Protein AF-A0A972GIH9-F1 (afdb_monomer_lite)

pLDDT: mean 73.31, std 12.16, range [38.53, 94.0]

Foldseek 3Di:
DPDDDDDDDDDPDLLVLQVVVLVVCQVVVDAEEEDADEALPGNVVNNCVSCVVPYHYDYDLVRYWHQWDDDPNDTRHRVNSSVVSNVVSCPPPPDD

Sequence (96 aa):
MQQGLVNVDVQNEAMGMRNRMTHNVASVEVDELVFCSIISHMCIDTTTCATFDVADHSVISDACTTCSLIFDEYLVKAADTHVSLIATQARRLPQF

Secondary structure (DSSP, 8-state):
-----------SSGGGHHHHHHHHHHHHT-SEEEE--B-IIIIIHHHHHHHTTTSEEEE-GGG-B---EEETTEEE-HHHHHHHHHHHHGGGS---

Structure (mmCIF, N/CA/C/O backbone):
data_AF-A0A972GIH9-F1
#
_entry.id   AF-A0A972GIH9-F1
#
loop_
_atom_site.group_PDB
_atom_site.id
_atom_site.type_symbol
_atom_site.label_atom_id
_atom_site.label_alt_id
_atom_site.label_comp_id
_atom_site.label_asym_id
_atom_site.label_entity_id
_atom_site.label_seq_id
_atom_site.pdbx_PDB_ins_code
_atom_site.Cartn_x
_atom_site.Cartn_y
_atom_site.Cartn_z
_atom_site.occupancy
_atom_site.B_iso_or_equiv
_atom_site.auth_seq_id
_atom_site.auth_comp_id
_atom_site.auth_asym_id
_atom_site.auth_atom_id
_atom_site.pdbx_PDB_model_num
ATOM 1 N N . MET A 1 1 ? -15.471 18.758 24.826 1.00 38.53 1 MET A N 1
ATOM 2 C CA . MET A 1 1 ? -14.197 18.833 24.083 1.00 38.53 1 MET A CA 1
ATOM 3 C C . MET A 1 1 ? -13.614 17.433 24.080 1.00 38.53 1 MET A C 1
ATOM 5 O O . MET A 1 1 ? -13.134 16.997 25.116 1.00 38.53 1 MET A O 1
ATOM 9 N N . GLN A 1 2 ? -13.778 16.687 22.990 1.00 47.31 2 GLN A N 1
ATOM 10 C CA . GLN A 1 2 ? -13.182 15.357 22.854 1.00 47.31 2 GLN A CA 1
ATOM 11 C C . GLN A 1 2 ? -11.691 15.587 22.587 1.00 47.31 2 GLN A C 1
ATOM 13 O O . GLN A 1 2 ? -11.344 16.255 21.616 1.00 47.31 2 GLN A O 1
ATOM 18 N N . GLN A 1 3 ? -10.820 15.171 23.506 1.00 53.06 3 GLN A N 1
ATOM 19 C CA . GLN A 1 3 ? -9.383 15.256 23.269 1.00 53.06 3 GLN A CA 1
ATOM 20 C C . GLN A 1 3 ? -9.038 14.214 22.206 1.00 53.06 3 GLN A C 1
ATOM 22 O O . GLN A 1 3 ? -9.194 13.020 22.443 1.00 53.06 3 GLN A O 1
ATOM 27 N N . GLY A 1 4 ? -8.633 14.670 21.022 1.00 62.72 4 GLY A N 1
ATOM 28 C CA . GLY A 1 4 ? -8.065 13.786 20.014 1.00 62.72 4 GLY A CA 1
ATOM 29 C C . GLY A 1 4 ? -6.727 13.263 20.523 1.00 62.72 4 GLY A C 1
ATOM 30 O O . GLY A 1 4 ? -5.846 14.052 20.865 1.00 62.72 4 GLY A O 1
ATOM 31 N N . LEU A 1 5 ? -6.590 11.944 20.609 1.00 71.94 5 LEU A N 1
ATOM 32 C CA . LEU A 1 5 ? -5.322 11.301 20.918 1.00 71.94 5 LEU A CA 1
ATOM 33 C C . LEU A 1 5 ? -4.454 11.338 19.655 1.00 71.94 5 LEU A C 1
ATOM 35 O O . LEU A 1 5 ? -4.845 10.802 18.621 1.00 71.94 5 LEU A O 1
ATOM 39 N N . VAL A 1 6 ? -3.287 11.976 19.728 1.00 76.62 6 VAL A N 1
ATOM 40 C CA . VAL A 1 6 ? -2.302 11.960 18.640 1.00 76.62 6 VAL A CA 1
ATOM 41 C C . VAL A 1 6 ? -1.158 11.053 19.060 1.00 76.62 6 VAL A C 1
ATOM 43 O O . VAL A 1 6 ? -0.355 11.418 19.917 1.00 76.62 6 VAL A O 1
ATOM 46 N N . ASN A 1 7 ? -1.090 9.872 18.451 1.00 77.56 7 ASN A N 1
ATOM 47 C CA . ASN A 1 7 ? 0.018 8.942 18.630 1.00 77.56 7 ASN A CA 1
ATOM 48 C C . ASN A 1 7 ? 1.020 9.112 17.486 1.00 77.56 7 ASN A C 1
ATOM 50 O O . ASN A 1 7 ? 0.639 9.131 16.317 1.00 77.56 7 ASN A O 1
ATOM 54 N N . VAL A 1 8 ? 2.302 9.217 17.832 1.00 78.81 8 VAL A N 1
ATOM 55 C CA . VAL A 1 8 ? 3.408 9.255 16.870 1.00 78.81 8 VAL A CA 1
ATOM 56 C C . VAL A 1 8 ? 4.277 8.030 17.117 1.00 78.81 8 VAL A C 1
ATOM 58 O O . VAL A 1 8 ? 4.842 7.886 18.199 1.00 78.81 8 VAL A O 1
ATOM 61 N N . ASP A 1 9 ? 4.378 7.156 16.119 1.00 76.12 9 ASP A N 1
ATOM 62 C CA . ASP A 1 9 ? 5.270 5.994 16.136 1.00 76.12 9 ASP A CA 1
ATOM 63 C C . ASP A 1 9 ? 6.400 6.209 15.120 1.00 76.12 9 ASP A C 1
ATOM 65 O O . ASP A 1 9 ? 6.201 6.812 14.061 1.00 76.12 9 ASP A O 1
ATOM 69 N N . VAL A 1 10 ? 7.605 5.774 15.483 1.00 76.75 10 VAL A N 1
ATOM 70 C CA . VAL A 1 10 ? 8.807 5.902 14.658 1.00 76.75 10 VAL A CA 1
ATOM 71 C C . VAL A 1 10 ? 9.217 4.510 14.201 1.00 76.75 10 VAL A C 1
ATOM 73 O O . VAL A 1 10 ? 9.617 3.661 15.005 1.00 76.75 10 VAL A O 1
ATOM 76 N N . GLN A 1 11 ? 9.178 4.297 12.887 1.00 70.19 11 GLN A N 1
ATOM 77 C CA . GLN A 1 11 ? 9.526 3.032 12.254 1.00 70.19 11 GLN A CA 1
ATOM 78 C C . GLN A 1 11 ? 10.755 3.198 11.365 1.00 70.19 11 GLN A C 1
ATOM 80 O O . GLN A 1 11 ? 10.859 4.139 10.585 1.00 70.19 11 GLN A O 1
ATOM 85 N N . ASN A 1 12 ? 11.670 2.234 11.471 1.00 68.81 12 ASN A N 1
ATOM 86 C CA . ASN A 1 12 ? 12.896 2.171 10.674 1.00 68.81 12 ASN A CA 1
ATOM 87 C C . ASN A 1 12 ? 12.870 1.040 9.626 1.00 68.81 12 ASN A C 1
ATOM 89 O O . ASN A 1 12 ? 13.795 0.896 8.837 1.00 68.81 12 ASN A O 1
ATOM 93 N N . GLU A 1 13 ? 11.814 0.221 9.620 1.00 68.75 13 GLU A N 1
ATOM 94 C CA . GLU A 1 13 ? 11.644 -0.914 8.710 1.00 68.75 13 GLU A CA 1
ATOM 95 C C . GLU A 1 13 ? 10.186 -1.003 8.256 1.00 68.75 13 GLU A C 1
ATOM 97 O O . GLU A 1 13 ? 9.274 -0.967 9.086 1.00 68.75 13 GLU A O 1
ATOM 102 N N . ALA A 1 14 ? 9.960 -1.185 6.952 1.00 62.44 14 ALA A N 1
ATOM 103 C CA . ALA A 1 14 ? 8.618 -1.272 6.371 1.00 62.44 14 ALA A CA 1
ATOM 104 C C . ALA A 1 14 ? 7.780 -2.412 6.979 1.00 62.44 14 ALA A C 1
ATOM 106 O O . ALA A 1 14 ? 6.628 -2.225 7.356 1.00 62.44 14 ALA A O 1
ATOM 107 N N . MET A 1 15 ? 8.383 -3.595 7.154 1.00 57.56 15 MET A N 1
ATOM 108 C CA . MET A 1 15 ? 7.706 -4.756 7.747 1.00 57.56 15 MET A CA 1
ATOM 109 C C . MET A 1 15 ? 7.491 -4.637 9.262 1.00 57.56 15 MET A C 1
ATOM 111 O O . MET A 1 15 ? 6.654 -5.353 9.817 1.00 57.56 15 MET A O 1
ATOM 115 N N . GLY A 1 16 ? 8.182 -3.708 9.933 1.00 60.62 16 GLY A N 1
ATOM 116 C CA . GLY A 1 16 ? 7.966 -3.413 11.351 1.00 60.62 16 GLY A CA 1
ATOM 117 C C . GLY A 1 16 ? 6.557 -2.887 11.646 1.00 60.62 16 GLY A C 1
ATOM 118 O O . GLY A 1 16 ? 6.102 -2.961 12.790 1.00 60.62 16 GLY A O 1
ATOM 119 N N . MET A 1 17 ? 5.835 -2.415 10.622 1.00 64.75 17 MET A N 1
ATOM 120 C CA . MET A 1 17 ? 4.460 -1.936 10.759 1.00 64.75 17 MET A CA 1
ATOM 121 C C . MET A 1 17 ? 3.475 -3.055 11.118 1.00 64.75 17 MET A C 1
ATOM 123 O O . MET A 1 17 ? 2.520 -2.778 11.840 1.00 64.75 17 MET A O 1
ATOM 127 N N . ARG A 1 18 ? 3.711 -4.322 10.728 1.00 65.75 18 ARG A N 1
ATOM 128 C CA . ARG A 1 18 ? 2.695 -5.378 10.908 1.00 65.75 18 ARG A CA 1
ATOM 129 C C . ARG A 1 18 ? 2.337 -5.656 12.363 1.00 65.75 18 ARG A C 1
ATOM 131 O O . ARG A 1 18 ? 1.165 -5.675 12.719 1.00 65.75 18 ARG A O 1
ATOM 138 N N . ASN A 1 19 ? 3.339 -5.849 13.211 1.00 69.94 19 ASN A N 1
ATOM 139 C CA . ASN A 1 19 ? 3.102 -6.195 14.614 1.00 69.94 19 ASN A CA 1
ATOM 140 C C . ASN A 1 19 ? 2.870 -4.952 15.487 1.00 69.94 19 ASN A C 1
ATOM 142 O O . ASN A 1 19 ? 2.183 -5.034 16.499 1.00 69.94 19 ASN A O 1
ATOM 146 N N . ARG A 1 20 ? 3.446 -3.801 15.116 1.00 74.56 20 ARG A N 1
ATOM 147 C CA . ARG A 1 20 ? 3.308 -2.563 15.897 1.00 74.56 20 ARG A CA 1
ATOM 148 C C . ARG A 1 20 ? 1.977 -1.869 15.653 1.00 74.56 20 ARG A C 1
ATOM 150 O O . ARG A 1 20 ? 1.327 -1.480 16.613 1.00 74.56 20 ARG A O 1
ATOM 157 N N . MET A 1 21 ? 1.553 -1.751 14.392 1.00 74.19 21 MET A N 1
ATOM 158 C CA . MET A 1 21 ? 0.293 -1.083 14.069 1.00 74.19 21 MET A CA 1
ATOM 159 C C . MET A 1 21 ? -0.893 -1.852 14.648 1.00 74.19 21 MET A C 1
ATOM 161 O O . MET A 1 21 ? -1.737 -1.255 15.300 1.00 74.19 21 MET A O 1
ATOM 165 N N . THR A 1 22 ? -0.917 -3.178 14.492 1.00 74.12 22 THR A N 1
ATOM 166 C CA . THR A 1 22 ? -1.964 -4.030 15.080 1.00 74.12 22 THR A CA 1
ATOM 167 C C . THR A 1 22 ? -2.048 -3.875 16.592 1.00 74.12 22 THR A C 1
ATOM 169 O O . THR A 1 22 ? -3.138 -3.683 17.118 1.00 74.12 22 THR A O 1
ATOM 172 N N . HIS A 1 23 ? -0.909 -3.889 17.289 1.00 79.12 23 HIS A N 1
ATOM 173 C CA . HIS A 1 23 ? -0.867 -3.693 18.736 1.00 79.12 23 HIS A CA 1
ATOM 174 C C . HIS A 1 23 ? -1.363 -2.303 19.155 1.00 79.12 23 HIS A C 1
ATOM 176 O O . HIS A 1 23 ? -2.214 -2.194 20.035 1.00 79.12 23 HIS A O 1
ATOM 182 N N . ASN A 1 24 ? -0.866 -1.247 18.506 1.00 80.19 24 ASN A N 1
ATOM 183 C CA . ASN A 1 24 ? -1.234 0.130 18.825 1.00 80.19 24 ASN A CA 1
ATOM 184 C C . ASN A 1 24 ? -2.726 0.382 18.570 1.00 80.19 24 ASN A C 1
ATOM 186 O O . ASN A 1 24 ? -3.406 0.917 19.442 1.00 80.19 24 ASN A O 1
ATOM 190 N N . VAL A 1 25 ? -3.248 -0.045 17.416 1.00 75.56 25 VAL A N 1
ATOM 191 C CA . VAL A 1 25 ? -4.671 0.090 17.061 1.00 75.56 25 VAL A CA 1
ATOM 192 C C . VAL A 1 25 ? -5.546 -0.716 18.023 1.00 75.56 25 VAL A C 1
ATOM 194 O O . VAL A 1 25 ? -6.522 -0.179 18.541 1.00 75.56 25 VAL A O 1
ATOM 197 N N . ALA A 1 26 ? -5.169 -1.960 18.343 1.00 76.88 26 ALA A N 1
ATOM 198 C CA . ALA A 1 26 ? -5.916 -2.789 19.289 1.00 76.88 26 ALA A CA 1
ATOM 199 C C . ALA A 1 26 ? -5.933 -2.201 20.710 1.00 76.88 26 ALA A C 1
ATOM 201 O O . ALA A 1 26 ? -6.915 -2.360 21.425 1.00 76.88 26 ALA A O 1
ATOM 202 N N . SER A 1 27 ? -4.873 -1.499 21.128 1.00 77.81 27 SER A N 1
ATOM 203 C CA . SER A 1 27 ? -4.814 -0.877 22.460 1.00 77.81 27 SER A CA 1
ATOM 204 C C . SER A 1 27 ? -5.698 0.363 22.629 1.00 77.81 27 SER A C 1
ATOM 206 O O . SER A 1 27 ? -5.921 0.792 23.760 1.00 77.81 27 SER A O 1
ATOM 208 N N . VAL A 1 28 ? -6.185 0.941 21.527 1.00 78.06 28 VAL A N 1
ATOM 209 C CA . VAL A 1 28 ? -6.988 2.176 21.524 1.00 78.06 28 VAL A CA 1
ATOM 210 C C . VAL A 1 28 ? -8.438 1.913 21.079 1.00 78.06 28 VAL A C 1
ATOM 212 O O . VAL A 1 28 ? -9.227 2.848 21.059 1.00 78.06 28 VAL A O 1
ATOM 215 N N . GLU A 1 29 ? -8.803 0.656 20.776 1.00 74.56 29 GLU A N 1
ATOM 216 C CA . GLU A 1 29 ? -10.149 0.243 20.323 1.00 74.56 29 GLU A CA 1
ATOM 217 C C . GLU A 1 29 ? -10.687 1.137 19.188 1.00 74.56 29 GLU A C 1
ATOM 219 O O . GLU A 1 29 ? -11.714 1.798 19.313 1.00 74.56 29 GLU A O 1
ATOM 224 N N . VAL A 1 30 ? -9.944 1.214 18.080 1.00 76.25 30 VAL A N 1
ATOM 225 C CA . VAL A 1 30 ? -10.324 2.038 16.922 1.00 76.25 30 VAL A CA 1
ATOM 226 C C . VAL A 1 30 ? -11.253 1.256 15.993 1.00 76.25 30 VAL A C 1
ATOM 228 O O . VAL A 1 30 ? -10.850 0.224 15.464 1.00 76.25 30 VAL A O 1
ATOM 231 N N . ASP A 1 31 ? -12.454 1.783 15.745 1.00 71.69 31 ASP A N 1
ATOM 232 C CA . ASP A 1 31 ? -13.441 1.157 14.852 1.00 71.69 31 ASP A CA 1
ATOM 233 C C . ASP A 1 31 ? -13.129 1.371 13.357 1.00 71.69 31 ASP A C 1
ATOM 235 O O . ASP A 1 31 ? -13.330 0.472 12.542 1.00 71.69 31 ASP A O 1
ATOM 239 N N . GLU A 1 32 ? -12.619 2.553 12.988 1.00 74.69 32 GLU A N 1
ATOM 240 C CA . GLU A 1 32 ? -12.361 2.941 11.595 1.00 74.69 32 GLU A CA 1
ATOM 241 C C . GLU A 1 32 ? -10.992 3.620 11.439 1.00 74.69 32 GLU A C 1
ATOM 243 O O . GLU A 1 32 ? -10.654 4.571 12.151 1.00 74.69 32 GLU A O 1
ATOM 248 N N . LEU A 1 33 ? -10.202 3.149 10.471 1.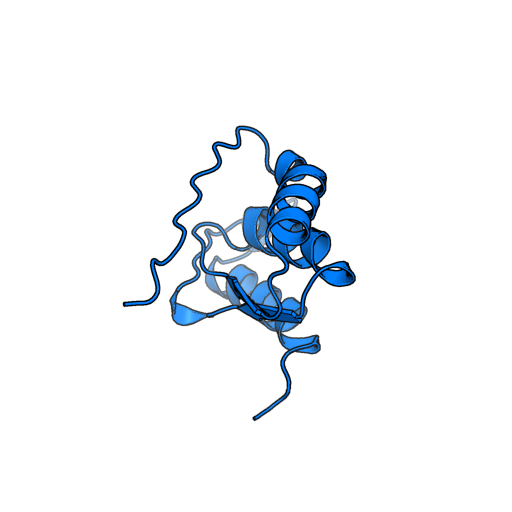00 76.62 33 LEU A N 1
ATOM 249 C CA . LEU A 1 33 ? -8.897 3.703 10.116 1.00 76.62 33 LEU A CA 1
ATOM 250 C C . LEU A 1 33 ? -8.928 4.362 8.736 1.00 76.62 33 LEU A C 1
ATOM 252 O O . LEU A 1 33 ? -9.339 3.767 7.743 1.00 76.62 33 LEU A O 1
ATOM 256 N N . VAL A 1 34 ? -8.391 5.575 8.647 1.00 78.56 34 VAL A N 1
ATOM 257 C CA . VAL A 1 34 ? -8.211 6.279 7.374 1.00 78.56 34 VAL A CA 1
ATOM 258 C C . VAL A 1 34 ? -6.720 6.433 7.103 1.00 78.56 34 VAL A C 1
ATOM 260 O O . VAL A 1 34 ? -6.010 7.110 7.849 1.00 78.56 34 VAL A O 1
ATOM 263 N N . PHE A 1 35 ? -6.230 5.805 6.035 1.00 76.12 35 PHE A N 1
ATOM 264 C CA . PHE A 1 35 ? -4.817 5.839 5.666 1.00 76.12 35 PHE A CA 1
ATOM 265 C C . PHE A 1 35 ? -4.506 6.916 4.620 1.00 76.12 35 PHE A C 1
ATOM 267 O O . PHE A 1 35 ? -5.206 7.081 3.619 1.00 76.12 35 PHE A O 1
ATOM 274 N N . CYS A 1 36 ? -3.381 7.598 4.839 1.00 72.62 36 CYS A N 1
ATOM 275 C CA . CYS A 1 36 ? -2.738 8.537 3.924 1.00 72.62 36 CYS A CA 1
ATOM 276 C C . CYS A 1 36 ? -1.216 8.353 4.045 1.00 72.62 36 CYS A C 1
ATOM 278 O O . CYS A 1 36 ? -0.707 8.217 5.162 1.00 72.62 36 CYS A O 1
ATOM 280 N N . SER A 1 37 ? -0.473 8.294 2.933 1.00 67.94 37 SER A N 1
ATOM 281 C CA . SER A 1 37 ? 0.990 8.157 2.999 1.00 67.94 37 SER A CA 1
ATOM 282 C C . SER A 1 37 ? 1.737 8.594 1.733 1.00 67.94 37 SER A C 1
ATOM 284 O O . SER A 1 37 ? 1.173 8.744 0.649 1.00 67.94 37 SER A O 1
ATOM 286 N N . ILE A 1 38 ? 3.060 8.733 1.873 1.00 58.78 38 ILE A N 1
ATOM 287 C CA . ILE A 1 38 ? 4.002 8.935 0.771 1.00 58.78 38 ILE A CA 1
ATOM 288 C C . ILE A 1 38 ? 4.794 7.630 0.571 1.00 58.78 38 ILE A C 1
ATOM 290 O O . ILE A 1 38 ? 5.394 7.109 1.509 1.00 58.78 38 ILE A O 1
ATOM 294 N N . ILE A 1 39 ? 4.796 7.133 -0.674 1.00 65.75 39 ILE A N 1
ATOM 295 C CA . ILE A 1 39 ? 5.196 5.792 -1.151 1.00 65.75 39 ILE A CA 1
ATOM 296 C C . ILE A 1 39 ? 4.144 4.716 -0.850 1.00 65.75 39 ILE A C 1
ATOM 298 O O . ILE A 1 39 ? 4.301 3.854 0.019 1.00 65.75 39 ILE A O 1
ATOM 302 N N . SER A 1 40 ? 3.085 4.724 -1.661 1.00 58.69 40 SER A N 1
ATOM 303 C CA . SER A 1 40 ? 1.961 3.795 -1.528 1.00 58.69 40 SER A CA 1
ATOM 304 C C . SER A 1 40 ? 2.381 2.313 -1.560 1.00 58.69 40 SER A C 1
ATOM 306 O O . SER A 1 40 ? 1.909 1.541 -0.731 1.00 58.69 40 SER A O 1
ATOM 308 N N . HIS A 1 41 ? 3.323 1.939 -2.443 1.00 60.56 41 HIS A N 1
ATOM 309 C CA . HIS A 1 41 ? 3.764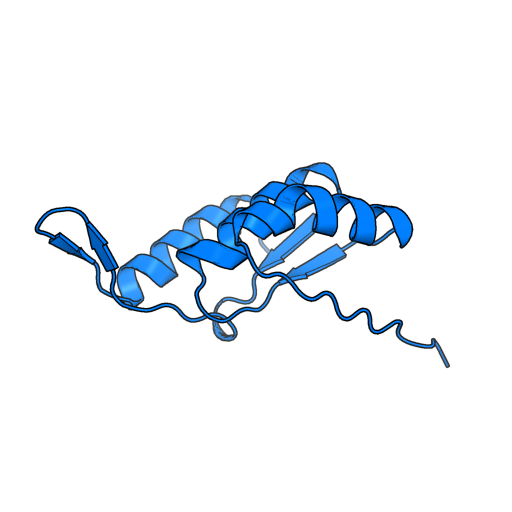 0.550 -2.693 1.00 60.56 41 HIS A CA 1
ATOM 310 C C . HIS A 1 41 ? 4.352 -0.184 -1.480 1.00 60.56 41 HIS A C 1
ATOM 312 O O . HIS A 1 41 ? 4.268 -1.404 -1.425 1.00 60.56 41 HIS A O 1
ATOM 318 N N . MET A 1 42 ? 4.929 0.529 -0.510 1.00 62.06 42 MET A N 1
ATOM 319 C CA . MET A 1 42 ? 5.645 -0.112 0.596 1.00 62.06 42 MET A CA 1
ATOM 320 C C . MET A 1 42 ? 4.914 0.059 1.927 1.00 62.06 42 MET A C 1
ATOM 322 O O . MET A 1 42 ? 4.678 -0.918 2.633 1.00 62.06 42 MET A O 1
ATOM 326 N N . CYS A 1 43 ? 4.530 1.290 2.271 1.00 65.38 43 CYS A N 1
ATOM 327 C CA . CYS A 1 43 ? 3.968 1.575 3.590 1.00 65.38 43 CYS A CA 1
ATOM 328 C C . CYS A 1 43 ? 2.450 1.389 3.638 1.00 65.38 43 CYS A C 1
ATOM 330 O O . CYS A 1 43 ? 1.946 0.939 4.659 1.00 65.38 43 CYS A O 1
ATOM 332 N N . ILE A 1 44 ? 1.701 1.687 2.566 1.00 67.38 44 ILE A N 1
ATOM 333 C CA . ILE A 1 44 ? 0.244 1.468 2.608 1.00 67.38 44 ILE A CA 1
ATOM 334 C C . ILE A 1 44 ? -0.066 -0.011 2.499 1.00 67.38 44 ILE A C 1
ATOM 336 O O . ILE A 1 44 ? -0.805 -0.510 3.331 1.00 67.38 44 ILE A O 1
ATOM 340 N N . ASP A 1 45 ? 0.538 -0.715 1.543 1.00 68.31 45 ASP A N 1
ATOM 341 C CA . ASP A 1 45 ? 0.256 -2.137 1.325 1.00 68.31 45 ASP A CA 1
ATOM 342 C C . ASP A 1 45 ? 0.536 -2.992 2.572 1.00 68.31 45 ASP A C 1
ATOM 344 O O . ASP A 1 45 ? -0.285 -3.806 2.993 1.00 68.31 45 ASP A O 1
ATOM 348 N N . THR A 1 46 ? 1.663 -2.739 3.245 1.00 66.38 46 THR A N 1
ATOM 349 C CA . THR A 1 46 ? 2.008 -3.449 4.485 1.00 66.38 46 THR A CA 1
ATOM 350 C C . THR A 1 46 ? 1.094 -3.077 5.651 1.00 66.38 46 THR A C 1
ATOM 352 O O . THR A 1 46 ? 0.766 -3.947 6.458 1.00 66.38 46 THR A O 1
ATOM 355 N N . THR A 1 47 ? 0.651 -1.821 5.745 1.00 71.38 47 THR A N 1
ATOM 356 C CA . THR A 1 47 ? -0.190 -1.344 6.855 1.00 71.38 47 THR A CA 1
ATOM 357 C C . THR A 1 47 ? -1.649 -1.749 6.695 1.00 71.38 47 THR A C 1
ATOM 359 O O . THR A 1 47 ? -2.271 -2.163 7.674 1.00 71.38 47 THR A O 1
ATOM 362 N N . THR A 1 48 ? -2.192 -1.698 5.479 1.00 70.25 48 THR A N 1
ATOM 363 C CA . THR A 1 48 ? -3.551 -2.177 5.187 1.00 70.25 48 THR A CA 1
ATOM 364 C C . THR A 1 48 ? -3.637 -3.684 5.393 1.00 70.25 48 THR A C 1
ATOM 366 O O . THR A 1 48 ? -4.549 -4.151 6.070 1.00 70.25 48 THR A O 1
ATOM 369 N N . CYS A 1 49 ? -2.633 -4.452 4.946 1.00 71.94 49 CYS A N 1
ATOM 370 C CA . CYS A 1 49 ? -2.556 -5.886 5.242 1.00 71.94 49 CYS A CA 1
ATOM 371 C C . CYS A 1 49 ? -2.412 -6.175 6.743 1.00 71.94 49 CYS A C 1
ATOM 373 O O . CYS A 1 49 ? -2.955 -7.160 7.231 1.00 71.94 49 CYS A O 1
ATOM 375 N N . ALA A 1 50 ? -1.675 -5.345 7.487 1.00 72.25 50 ALA A N 1
ATOM 376 C CA . ALA A 1 50 ? -1.501 -5.526 8.925 1.00 72.25 50 ALA A CA 1
ATOM 377 C C . ALA A 1 50 ? -2.788 -5.284 9.711 1.00 72.25 50 ALA A C 1
ATOM 379 O O . ALA A 1 50 ? -3.098 -6.023 10.635 1.00 72.25 50 ALA A O 1
ATOM 380 N N . THR A 1 51 ? -3.522 -4.237 9.353 1.00 70.75 51 THR A N 1
ATOM 381 C CA . THR A 1 51 ? -4.726 -3.803 10.074 1.00 70.75 51 THR A CA 1
ATOM 382 C C . THR A 1 51 ? -5.997 -4.500 9.601 1.00 70.75 51 THR A C 1
ATOM 384 O O . THR A 1 51 ? -7.041 -4.340 10.222 1.00 70.75 51 THR A O 1
ATOM 387 N N . PHE A 1 52 ? -5.885 -5.338 8.568 1.00 73.75 52 PHE A N 1
ATOM 388 C CA . PHE A 1 52 ? -6.968 -6.089 7.939 1.00 73.75 52 PHE A CA 1
ATOM 389 C C . PHE A 1 52 ? -7.854 -6.887 8.905 1.00 73.75 52 PHE A C 1
ATOM 391 O O . PHE A 1 52 ? -9.056 -6.974 8.677 1.00 73.75 52 PHE A O 1
ATOM 398 N N . ASP A 1 53 ? -7.268 -7.469 9.955 1.00 73.88 53 ASP A N 1
ATOM 399 C CA . ASP A 1 53 ? -7.987 -8.275 10.954 1.00 73.88 53 ASP A CA 1
ATOM 400 C C . ASP A 1 53 ? -8.396 -7.467 12.202 1.00 73.88 53 ASP A C 1
ATOM 402 O O . ASP A 1 53 ? -9.012 -8.020 13.111 1.00 73.88 53 ASP A O 1
ATOM 406 N N . VAL A 1 54 ? -8.014 -6.186 12.285 1.00 76.50 54 VAL A N 1
ATOM 407 C CA . VAL A 1 54 ? -8.122 -5.379 13.515 1.00 76.50 54 VAL A CA 1
ATOM 408 C C . VAL A 1 54 ? -9.173 -4.278 13.406 1.00 76.50 54 VAL A C 1
ATOM 410 O O . VAL A 1 54 ? -9.844 -4.015 14.397 1.00 76.50 54 VAL A O 1
ATOM 413 N N . ALA A 1 55 ? -9.325 -3.642 12.242 1.00 75.12 55 ALA A N 1
ATOM 414 C CA . ALA A 1 55 ? -10.299 -2.570 12.042 1.00 75.12 55 ALA A CA 1
ATOM 415 C C . ALA A 1 55 ? -10.691 -2.425 10.565 1.00 75.12 55 ALA A C 1
ATOM 417 O O . ALA A 1 55 ? -9.923 -2.783 9.659 1.00 75.12 55 ALA A O 1
ATOM 418 N N . ASP A 1 56 ? -11.866 -1.842 10.326 1.00 79.12 56 ASP A N 1
ATOM 419 C CA . ASP A 1 56 ? -12.239 -1.394 8.988 1.00 79.12 56 ASP A CA 1
ATOM 420 C C . ASP A 1 56 ? -11.320 -0.246 8.561 1.00 79.12 56 ASP A C 1
ATOM 422 O O . ASP A 1 56 ? -10.910 0.591 9.372 1.00 79.12 56 ASP A O 1
ATOM 426 N N . HIS A 1 57 ? -10.953 -0.214 7.279 1.00 75.75 57 HIS A N 1
ATOM 427 C CA . HIS A 1 57 ? -10.042 0.804 6.775 1.00 75.75 57 HIS A CA 1
ATOM 428 C C . HIS A 1 57 ? -10.399 1.327 5.393 1.00 75.75 57 HIS A C 1
ATOM 430 O O . HIS A 1 57 ? -10.875 0.600 4.519 1.00 75.75 57 HIS A O 1
ATOM 436 N N . SER A 1 58 ? -10.076 2.600 5.181 1.00 78.31 58 SER A N 1
ATOM 437 C CA . SER A 1 58 ? -10.158 3.266 3.889 1.00 78.31 58 SER A CA 1
ATOM 438 C C . SER A 1 58 ? -8.842 3.945 3.517 1.00 78.31 58 SER A C 1
ATOM 440 O O . SER A 1 58 ? -8.028 4.298 4.372 1.00 78.31 58 SER A O 1
ATOM 442 N N . VAL A 1 59 ? -8.608 4.097 2.211 1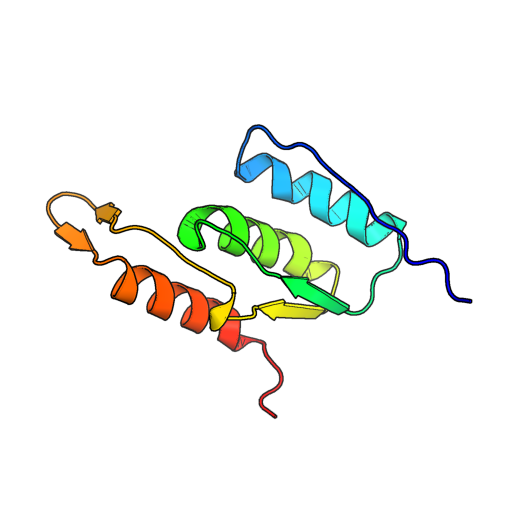.00 79.00 59 VAL A N 1
ATOM 443 C CA . VAL A 1 59 ? -7.406 4.744 1.673 1.00 79.00 59 VAL A CA 1
ATOM 444 C C . VAL A 1 59 ? -7.823 5.927 0.820 1.00 79.00 59 VAL A C 1
ATOM 446 O O . VAL A 1 59 ? -8.593 5.781 -0.130 1.00 79.00 59 VAL A O 1
ATOM 449 N N . ILE A 1 60 ? -7.296 7.101 1.156 1.00 82.56 60 ILE A N 1
ATOM 450 C CA . ILE A 1 60 ? -7.566 8.342 0.433 1.00 82.56 60 ILE A CA 1
ATOM 451 C C . ILE A 1 60 ? -6.586 8.445 -0.739 1.00 82.56 60 ILE A C 1
ATOM 453 O O . ILE A 1 60 ? -5.398 8.710 -0.547 1.00 82.56 60 ILE A O 1
ATOM 457 N N . SER A 1 61 ? -7.065 8.210 -1.961 1.00 79.88 61 SER A N 1
ATOM 458 C CA . SER A 1 61 ? -6.198 8.081 -3.139 1.00 79.88 61 SER A CA 1
ATOM 459 C C . SER A 1 61 ? -5.452 9.364 -3.505 1.00 79.88 61 SER A C 1
ATOM 461 O O . SER A 1 61 ? -4.273 9.308 -3.836 1.00 79.88 61 SER A O 1
ATOM 463 N N . ASP A 1 62 ? -6.106 10.522 -3.422 1.00 81.75 62 ASP A N 1
ATOM 464 C CA . ASP A 1 62 ? -5.523 11.832 -3.755 1.00 81.75 62 ASP A CA 1
ATOM 465 C C . ASP A 1 62 ? -4.510 12.328 -2.711 1.00 81.75 62 ASP A C 1
ATOM 467 O O . ASP A 1 62 ? -3.678 13.184 -3.010 1.00 81.75 62 ASP A O 1
ATOM 471 N N . ALA A 1 63 ? -4.528 11.744 -1.513 1.00 79.12 63 ALA A N 1
ATOM 472 C CA . ALA A 1 63 ? -3.545 11.989 -0.466 1.00 79.12 63 ALA A CA 1
ATOM 473 C C . ALA A 1 63 ? -2.366 10.994 -0.502 1.00 79.12 63 ALA A C 1
ATOM 475 O O . ALA A 1 63 ? -1.481 11.042 0.353 1.00 79.12 63 ALA A O 1
ATOM 476 N N . CYS A 1 64 ? -2.330 10.096 -1.492 1.00 77.00 64 CYS A N 1
ATOM 477 C CA . CYS A 1 64 ? -1.300 9.076 -1.636 1.00 77.00 64 CYS A CA 1
ATOM 478 C C . CYS A 1 64 ? -0.432 9.323 -2.876 1.00 77.00 64 CYS A C 1
ATOM 480 O O . CYS A 1 64 ? -0.922 9.704 -3.933 1.00 77.00 64 CYS A O 1
ATOM 482 N N . THR A 1 65 ? 0.875 9.063 -2.788 1.00 78.88 65 THR A N 1
ATOM 483 C CA . THR A 1 65 ? 1.780 9.182 -3.946 1.00 78.88 65 THR A CA 1
ATOM 484 C C . THR A 1 65 ? 2.830 8.076 -3.974 1.00 78.88 65 THR A C 1
ATOM 486 O O . THR A 1 65 ? 3.162 7.480 -2.946 1.00 78.88 65 THR A O 1
ATOM 489 N N . THR A 1 66 ? 3.367 7.776 -5.154 1.00 84.00 66 THR A N 1
ATOM 490 C CA . THR A 1 66 ? 4.435 6.789 -5.349 1.00 84.00 66 THR A CA 1
ATOM 491 C C . THR A 1 66 ? 5.413 7.254 -6.428 1.00 84.00 66 THR A C 1
ATOM 493 O O . THR A 1 66 ? 5.184 8.257 -7.100 1.00 84.00 66 THR A O 1
ATOM 496 N N . CYS A 1 67 ? 6.524 6.541 -6.583 1.00 84.69 67 CYS A N 1
ATOM 497 C CA . CYS A 1 67 ? 7.514 6.784 -7.625 1.00 84.69 67 CYS A CA 1
ATOM 498 C C . CYS A 1 67 ? 7.469 5.674 -8.681 1.00 84.69 67 CYS A C 1
ATOM 500 O O . CYS A 1 67 ? 6.858 4.624 -8.483 1.00 84.69 67 CYS A O 1
ATOM 502 N N . SER A 1 68 ? 8.103 5.917 -9.829 1.00 87.81 68 SER A N 1
ATOM 503 C CA . SER A 1 68 ? 8.296 4.862 -10.821 1.00 87.81 68 SER A CA 1
ATOM 504 C C . SER A 1 68 ? 9.194 3.775 -10.238 1.00 87.81 68 SER A C 1
ATOM 506 O O . SER A 1 68 ? 10.185 4.079 -9.572 1.00 87.81 68 SER A O 1
ATOM 508 N N . LEU A 1 69 ? 8.846 2.521 -10.502 1.00 86.12 69 LEU A N 1
ATOM 509 C CA . LEU A 1 69 ? 9.570 1.350 -10.021 1.00 86.12 69 LEU A CA 1
ATOM 510 C C . LEU A 1 69 ? 10.203 0.625 -11.205 1.00 86.12 69 LEU A C 1
ATOM 512 O O . LEU A 1 69 ? 9.680 0.665 -12.316 1.00 86.12 69 LEU A O 1
ATOM 516 N N . ILE A 1 70 ? 11.323 -0.043 -10.961 1.00 90.06 70 ILE A N 1
ATOM 517 C CA . ILE A 1 70 ? 11.928 -0.955 -11.928 1.00 90.06 70 ILE A CA 1
ATOM 518 C C . ILE A 1 70 ? 11.657 -2.369 -11.430 1.00 90.06 70 ILE A C 1
ATOM 520 O O . ILE A 1 70 ? 12.008 -2.700 -10.297 1.00 90.06 70 ILE A O 1
ATOM 524 N N . PHE A 1 71 ? 11.012 -3.176 -12.265 1.00 88.06 71 PHE A N 1
ATOM 525 C CA . PHE A 1 71 ? 10.824 -4.602 -12.037 1.00 88.06 71 PHE A CA 1
ATOM 526 C C . PHE A 1 71 ? 11.513 -5.352 -13.176 1.00 88.06 71 PHE A C 1
ATOM 528 O O . PHE A 1 71 ? 11.091 -5.254 -14.329 1.00 88.06 71 PHE A O 1
ATOM 535 N N . ASP A 1 72 ? 12.609 -6.038 -12.855 1.00 91.75 72 ASP A N 1
ATOM 536 C CA . ASP A 1 72 ? 13.560 -6.588 -13.825 1.00 91.75 72 ASP A CA 1
ATOM 537 C C . ASP A 1 72 ? 14.046 -5.520 -14.826 1.00 91.75 72 ASP A C 1
ATOM 539 O O . ASP A 1 72 ? 14.698 -4.553 -14.434 1.00 91.75 72 ASP A O 1
ATOM 543 N N . GLU A 1 73 ? 13.721 -5.665 -16.112 1.00 94.00 73 GLU A N 1
ATOM 544 C CA . GLU A 1 73 ? 14.062 -4.699 -17.168 1.00 94.00 73 GLU A CA 1
ATOM 545 C C . GLU A 1 73 ? 12.929 -3.696 -17.457 1.00 94.00 73 GLU A C 1
ATOM 547 O O . GLU A 1 73 ? 13.065 -2.818 -18.313 1.00 94.00 73 GLU A O 1
ATOM 552 N N . TYR A 1 74 ? 11.800 -3.797 -16.750 1.00 92.56 74 TYR A N 1
ATOM 553 C CA . TYR A 1 74 ? 10.615 -2.986 -17.010 1.00 92.56 74 TYR A CA 1
ATOM 554 C C . TYR A 1 74 ? 10.530 -1.788 -16.071 1.00 92.56 74 TYR A C 1
ATOM 556 O O . TYR A 1 74 ? 10.516 -1.921 -14.847 1.00 92.56 74 TYR A O 1
ATOM 564 N N . LEU A 1 75 ? 10.382 -0.601 -16.657 1.00 93.31 75 LEU A N 1
ATOM 565 C CA . LEU A 1 75 ? 10.011 0.602 -15.923 1.00 93.31 75 LEU A CA 1
ATOM 566 C C . LEU A 1 75 ? 8.487 0.662 -15.768 1.00 93.31 75 LEU A C 1
ATOM 568 O O . LEU A 1 75 ? 7.766 0.911 -16.737 1.00 93.31 75 LEU A O 1
ATOM 572 N N . VAL A 1 76 ? 8.007 0.505 -14.541 1.00 90.75 76 VAL A N 1
ATOM 573 C CA . VAL A 1 76 ? 6.612 0.747 -14.169 1.00 90.75 76 VAL A CA 1
ATOM 574 C C . VAL A 1 76 ? 6.474 2.215 -13.784 1.00 90.75 76 VAL A C 1
ATOM 576 O O . VAL A 1 76 ? 7.143 2.699 -12.867 1.00 90.75 76 VAL A O 1
ATOM 579 N N . LYS A 1 77 ? 5.627 2.961 -14.497 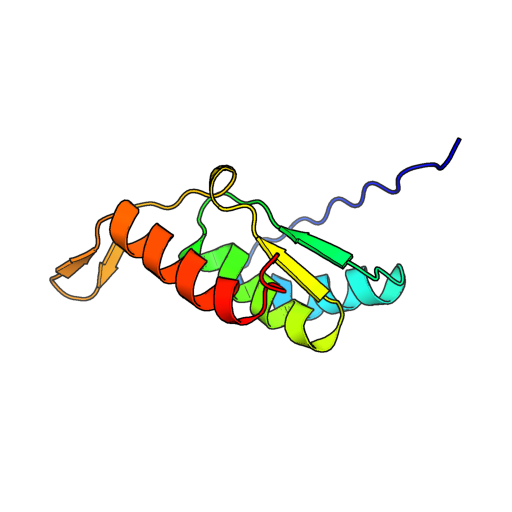1.00 91.94 77 LYS A N 1
ATOM 580 C CA . LYS A 1 77 ? 5.432 4.387 -14.214 1.00 91.94 77 LYS A CA 1
ATOM 581 C C . LYS A 1 77 ? 4.751 4.559 -12.861 1.00 91.94 77 LYS A C 1
ATOM 583 O O . LYS A 1 77 ? 3.863 3.792 -12.509 1.00 91.94 77 LYS A O 1
ATOM 588 N N . ALA A 1 78 ? 5.096 5.636 -12.156 1.00 86.31 78 ALA A N 1
ATOM 589 C CA . ALA A 1 78 ? 4.470 5.999 -10.884 1.00 86.31 78 ALA A CA 1
ATOM 590 C C . ALA A 1 78 ? 2.930 5.966 -10.931 1.00 86.31 78 ALA A C 1
ATOM 592 O O . ALA A 1 78 ? 2.297 5.464 -10.009 1.00 86.31 78 ALA A O 1
ATOM 593 N N . ALA A 1 79 ? 2.329 6.461 -12.019 1.00 87.56 79 ALA A N 1
ATOM 594 C CA . ALA A 1 79 ? 0.879 6.456 -12.201 1.00 87.56 79 ALA A CA 1
ATOM 595 C C . ALA A 1 79 ? 0.297 5.032 -12.236 1.00 87.56 79 ALA A C 1
ATOM 597 O O . ALA A 1 79 ? -0.701 4.769 -11.572 1.00 87.56 79 ALA A O 1
ATOM 598 N N . ASP A 1 80 ? 0.950 4.110 -12.948 1.00 88.12 80 ASP A N 1
ATOM 599 C CA . ASP A 1 80 ? 0.498 2.722 -13.078 1.00 88.12 80 ASP A CA 1
ATOM 600 C C . ASP A 1 80 ? 0.629 1.986 -11.736 1.00 88.12 80 ASP A C 1
ATOM 602 O O . ASP A 1 80 ? -0.310 1.321 -11.295 1.00 88.12 80 ASP A O 1
ATOM 606 N N . THR A 1 81 ? 1.749 2.181 -11.030 1.00 85.62 81 THR A N 1
ATOM 607 C CA . THR A 1 81 ? 1.960 1.653 -9.672 1.00 85.62 81 THR A CA 1
ATOM 608 C C . THR A 1 81 ? 0.909 2.182 -8.694 1.00 85.62 81 THR A C 1
ATOM 610 O O . THR A 1 81 ? 0.341 1.416 -7.916 1.00 85.62 81 THR A O 1
ATOM 613 N N . HIS A 1 82 ? 0.635 3.489 -8.729 1.00 85.62 82 HIS A N 1
ATOM 614 C CA . HIS A 1 82 ? -0.323 4.131 -7.832 1.00 85.62 82 HIS A CA 1
ATOM 615 C C . HIS A 1 82 ? -1.744 3.612 -8.070 1.00 85.62 82 HIS A C 1
ATOM 617 O O . HIS A 1 82 ? -2.390 3.150 -7.132 1.00 85.62 82 HIS A O 1
ATOM 623 N N . VAL A 1 83 ? -2.207 3.614 -9.324 1.00 85.25 83 VAL A N 1
ATOM 624 C CA . VAL A 1 83 ? -3.547 3.128 -9.682 1.00 85.25 83 VAL A CA 1
ATOM 625 C C . VAL A 1 83 ? -3.700 1.650 -9.341 1.00 85.25 83 VAL A C 1
ATOM 6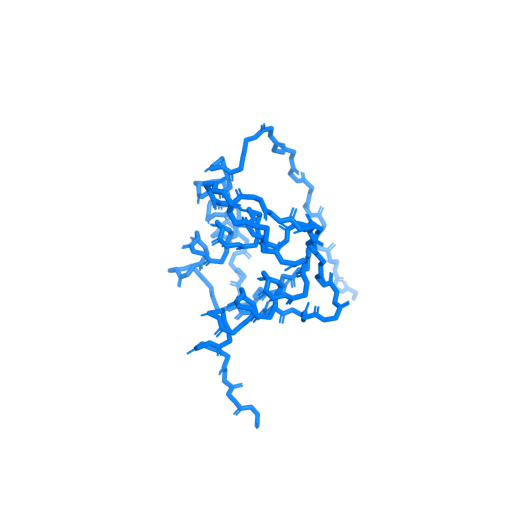27 O O . VAL A 1 83 ? -4.710 1.270 -8.752 1.00 85.25 83 VAL A O 1
ATOM 630 N N . SER A 1 84 ? -2.697 0.822 -9.655 1.00 83.44 84 SER A N 1
ATOM 631 C CA . SER A 1 84 ? -2.728 -0.607 -9.330 1.00 83.44 84 SER A CA 1
ATOM 632 C C . SER A 1 84 ? -2.903 -0.839 -7.831 1.00 83.44 84 SER A C 1
ATOM 634 O O . SER A 1 84 ? -3.666 -1.715 -7.434 1.00 83.44 84 SER A O 1
ATOM 636 N N . LEU A 1 85 ? -2.222 -0.054 -6.999 1.00 79.25 85 LEU A N 1
ATOM 637 C CA . LEU A 1 85 ? -2.264 -0.210 -5.552 1.00 79.25 85 LEU A CA 1
ATOM 638 C C . LEU A 1 85 ? -3.559 0.311 -4.920 1.00 79.25 85 LEU A C 1
ATOM 640 O O . LEU A 1 85 ? -4.130 -0.335 -4.043 1.00 79.25 85 LEU A O 1
ATOM 644 N N . ILE A 1 86 ? -4.060 1.456 -5.378 1.00 81.06 86 ILE A N 1
ATOM 645 C CA . ILE A 1 86 ? -5.369 1.939 -4.931 1.00 81.06 86 ILE A CA 1
ATOM 646 C C . ILE A 1 86 ? -6.457 0.938 -5.342 1.00 81.06 86 ILE A C 1
ATOM 648 O O . ILE A 1 86 ? -7.336 0.623 -4.543 1.00 81.06 86 ILE A O 1
ATOM 652 N N . ALA A 1 87 ? -6.373 0.362 -6.545 1.00 81.50 87 ALA A N 1
ATOM 653 C CA . ALA A 1 87 ? -7.333 -0.633 -7.015 1.00 81.50 87 ALA A CA 1
ATOM 654 C C . ALA A 1 87 ? -7.306 -1.944 -6.205 1.00 81.50 87 ALA A C 1
ATOM 656 O O . ALA A 1 87 ? -8.365 -2.534 -5.973 1.00 81.50 87 ALA A O 1
ATOM 657 N N . THR A 1 88 ? -6.135 -2.417 -5.757 1.00 76.06 88 THR A N 1
ATOM 658 C CA . THR A 1 88 ? -6.058 -3.616 -4.901 1.00 76.06 88 THR A CA 1
ATOM 659 C C . THR A 1 88 ? -6.668 -3.372 -3.524 1.00 76.06 88 THR A C 1
ATOM 661 O O . THR A 1 88 ? -7.320 -4.269 -2.989 1.00 76.06 88 THR A O 1
ATOM 664 N N . GLN A 1 89 ? -6.529 -2.161 -2.985 1.00 71.50 89 GLN A N 1
ATOM 665 C CA . GLN A 1 89 ? -7.033 -1.788 -1.658 1.00 71.50 89 GLN A CA 1
ATOM 666 C C . GLN A 1 89 ? -8.517 -1.389 -1.678 1.00 71.50 89 GLN A C 1
ATOM 668 O O . GLN A 1 89 ? -9.249 -1.668 -0.730 1.00 71.50 89 GLN A O 1
ATOM 673 N N . ALA A 1 90 ? -9.012 -0.853 -2.796 1.00 66.62 90 ALA A N 1
ATOM 674 C CA . ALA A 1 90 ? -10.422 -0.510 -2.981 1.00 66.62 90 ALA A CA 1
ATOM 675 C C . ALA A 1 90 ? -11.370 -1.726 -2.984 1.00 66.62 90 ALA A C 1
ATOM 677 O O . ALA A 1 90 ? -12.575 -1.551 -2.817 1.00 66.62 90 ALA A O 1
ATOM 678 N N . ARG A 1 91 ? -10.866 -2.966 -3.120 1.00 54.56 91 ARG A N 1
ATOM 679 C CA . ARG A 1 91 ? -11.689 -4.198 -3.096 1.00 54.56 91 ARG A CA 1
ATOM 680 C C . ARG A 1 91 ? -12.484 -4.425 -1.803 1.00 54.56 91 ARG A C 1
ATOM 682 O O . ARG A 1 91 ? -13.287 -5.356 -1.770 1.00 54.56 91 ARG A O 1
ATOM 689 N N . ARG A 1 92 ? -12.263 -3.629 -0.756 1.00 56.34 92 ARG A N 1
ATOM 690 C CA . ARG A 1 92 ? -13.001 -3.706 0.513 1.00 56.34 92 ARG A CA 1
ATOM 691 C C . ARG A 1 92 ? -13.634 -2.398 0.973 1.00 56.34 92 ARG A C 1
ATOM 693 O O . ARG A 1 92 ? -14.256 -2.398 2.027 1.00 56.34 92 ARG A O 1
ATOM 700 N N . LEU A 1 93 ? -13.544 -1.318 0.195 1.00 44.34 93 LEU A N 1
ATOM 701 C CA . LEU A 1 93 ? -14.328 -0.1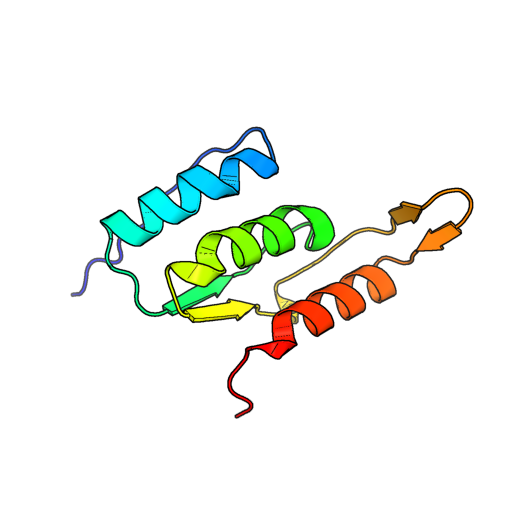31 0.521 1.00 44.34 93 LEU A CA 1
ATOM 702 C C . LEU A 1 93 ? -15.815 -0.474 0.336 1.00 44.34 93 LEU A C 1
ATOM 704 O O . LEU A 1 93 ? -16.169 -0.999 -0.728 1.00 44.34 93 LEU A O 1
ATOM 708 N N . PRO A 1 94 ? -16.696 -0.200 1.317 1.00 40.59 94 PRO A N 1
ATOM 709 C CA . PRO A 1 94 ? -18.116 -0.127 1.025 1.00 40.59 94 PRO A CA 1
ATOM 710 C C . PRO A 1 94 ? -18.271 0.884 -0.112 1.00 40.59 94 PRO A C 1
ATOM 712 O O . PRO A 1 94 ? -17.877 2.043 0.005 1.00 40.59 94 PRO A O 1
ATOM 715 N N . GLN A 1 95 ? -18.738 0.404 -1.264 1.00 40.78 95 GLN A N 1
ATOM 716 C CA . GLN A 1 95 ? -19.072 1.283 -2.373 1.00 40.78 95 GLN A CA 1
ATOM 717 C C . GLN A 1 95 ? -20.234 2.145 -1.882 1.00 40.78 95 GLN A C 1
ATOM 719 O O . GLN A 1 95 ? -21.299 1.605 -1.578 1.00 40.78 95 GLN A O 1
ATOM 724 N N . PHE A 1 96 ? -19.984 3.444 -1.712 1.00 39.84 96 PHE A N 1
ATOM 725 C CA . PHE A 1 96 ? -21.044 4.430 -1.532 1.00 39.84 96 PHE A CA 1
ATOM 726 C C . PHE A 1 96 ? -21.981 4.424 -2.743 1.00 39.84 96 PHE A C 1
ATOM 728 O O . PHE A 1 96 ? -21.468 4.299 -3.882 1.00 39.84 96 PHE A O 1
#

Radius of gyration: 14.67 Å; chains: 1; bounding box: 35×27×41 Å